Protein AF-A0A1Q3X0K2-F1 (afdb_monomer_lite)

Sequence (92 aa):
MLVYQLWLYSDMPFPSLSWLQPAWLLAYSIAWLFACDMRKWAALLYLGLTMLNLSLYLGFLNMAKQDLYSSPIYLIDVLFSFFILFFYKRFE

pLDDT: mean 77.69, std 7.68, range [60.28, 87.5]

Foldseek 3Di:
DLVVLCVVCVPPDPPDPSCVLSVLVVQLVVLVVVVVVLALVSLVSLVVSLVVLVCVLVVDPDPVVNVSSPDPCNVVSVVVNVVSVVCNVVRD

Structure (mmCIF, N/CA/C/O backbone):
data_AF-A0A1Q3X0K2-F1
#
_entry.id   AF-A0A1Q3X0K2-F1
#
loop_
_atom_site.group_PDB
_atom_site.id
_atom_site.type_symbol
_atom_site.label_atom_id
_atom_site.label_alt_id
_atom_site.label_comp_id
_atom_site.label_asym_id
_atom_site.label_entity_id
_atom_site.label_seq_id
_atom_site.pdbx_PDB_ins_code
_atom_site.Cartn_x
_atom_site.Cartn_y
_atom_site.Cartn_z
_atom_site.occupancy
_atom_site.B_iso_or_equiv
_atom_site.auth_seq_id
_atom_site.auth_comp_id
_atom_site.auth_asym_id
_atom_site.auth_atom_id
_atom_site.pdbx_PDB_model_num
ATOM 1 N N . MET A 1 1 ? -4.169 -12.827 -7.991 1.00 69.00 1 MET A N 1
ATOM 2 C CA . MET A 1 1 ? -3.494 -11.633 -8.553 1.00 69.00 1 MET A CA 1
ATOM 3 C C . MET A 1 1 ? -1.999 -11.637 -8.252 1.00 69.00 1 MET A C 1
ATOM 5 O O . MET A 1 1 ? -1.231 -11.632 -9.199 1.00 69.00 1 MET A O 1
ATOM 9 N N . LEU A 1 2 ? -1.571 -11.753 -6.987 1.00 70.44 2 LEU A N 1
ATOM 10 C CA . LEU A 1 2 ? -0.142 -11.765 -6.629 1.00 70.44 2 LEU A CA 1
ATOM 11 C C . LEU A 1 2 ? 0.661 -12.875 -7.325 1.00 70.44 2 LEU A C 1
ATOM 13 O O . LEU A 1 2 ? 1.668 -12.600 -7.964 1.00 70.44 2 LEU A O 1
ATOM 17 N N . VAL A 1 3 ? 0.155 -14.111 -7.283 1.00 75.44 3 VAL A N 1
ATOM 18 C CA . VAL A 1 3 ? 0.776 -15.272 -7.950 1.00 75.44 3 VAL A CA 1
ATOM 19 C C . VAL A 1 3 ? 0.889 -15.071 -9.465 1.00 75.44 3 VAL A C 1
ATOM 21 O O . VAL A 1 3 ? 1.890 -15.448 -10.059 1.00 75.44 3 VAL A O 1
ATOM 24 N N . 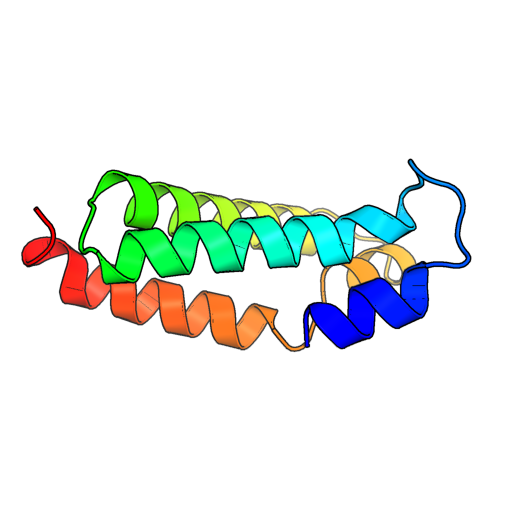TYR A 1 4 ? -0.103 -14.424 -10.083 1.00 75.75 4 TYR A N 1
ATOM 25 C CA . TYR A 1 4 ? -0.081 -14.118 -11.514 1.00 75.75 4 TYR A CA 1
ATOM 26 C C . TYR A 1 4 ? 0.990 -13.075 -11.855 1.00 75.75 4 TYR A C 1
ATOM 28 O O . TYR A 1 4 ? 1.707 -13.250 -12.830 1.00 75.75 4 TYR A O 1
ATOM 36 N N . GLN A 1 5 ? 1.155 -12.031 -11.035 1.00 72.81 5 GLN A N 1
ATOM 37 C CA . GLN A 1 5 ? 2.244 -11.070 -11.234 1.00 72.81 5 GLN A CA 1
ATOM 38 C C . GLN A 1 5 ? 3.618 -11.704 -11.006 1.00 72.81 5 GLN A C 1
ATOM 40 O O . GLN A 1 5 ? 4.517 -11.491 -11.807 1.00 72.81 5 GLN A O 1
ATOM 45 N N . LEU A 1 6 ? 3.781 -12.529 -9.968 1.00 77.44 6 LEU A N 1
ATOM 46 C CA . LEU A 1 6 ? 5.032 -13.263 -9.753 1.00 77.44 6 LEU A CA 1
ATOM 47 C C . LEU A 1 6 ? 5.379 -14.167 -10.940 1.00 77.44 6 LEU A C 1
ATOM 49 O O . LEU A 1 6 ? 6.544 -14.254 -11.304 1.00 77.44 6 LEU A O 1
ATOM 53 N N . TRP A 1 7 ? 4.376 -14.797 -11.555 1.00 80.12 7 TRP A N 1
ATOM 54 C CA . TRP A 1 7 ? 4.558 -15.597 -12.764 1.00 80.12 7 TRP A CA 1
ATOM 55 C C . TRP A 1 7 ? 4.898 -14.738 -13.990 1.00 80.12 7 TRP A C 1
ATOM 57 O O . TRP A 1 7 ? 5.771 -15.096 -14.764 1.00 80.12 7 TRP A O 1
ATOM 67 N N . LEU A 1 8 ? 4.270 -13.571 -14.150 1.00 78.25 8 LEU A N 1
ATOM 68 C CA . LEU A 1 8 ? 4.528 -12.675 -15.283 1.00 78.25 8 LEU A CA 1
ATOM 69 C C . LEU A 1 8 ? 5.924 -12.027 -15.232 1.00 78.25 8 LEU A C 1
ATOM 71 O O . LEU A 1 8 ? 6.505 -11.710 -16.267 1.00 78.25 8 LEU A O 1
ATOM 75 N N . TYR A 1 9 ? 6.454 -11.816 -14.027 1.00 73.69 9 TYR A N 1
ATOM 76 C CA . TYR A 1 9 ? 7.760 -11.198 -13.795 1.00 73.69 9 TYR A CA 1
ATOM 77 C C . TYR A 1 9 ? 8.872 -12.214 -13.476 1.00 73.69 9 TYR A C 1
ATOM 79 O O . TYR A 1 9 ? 10.012 -11.793 -13.282 1.00 73.69 9 TYR A O 1
ATOM 87 N N . SER A 1 10 ? 8.595 -13.528 -13.465 1.00 77.19 10 SER A N 1
ATOM 88 C CA . SER A 1 10 ? 9.578 -14.562 -13.085 1.00 77.19 10 SER A CA 1
ATOM 89 C C . SER A 1 10 ? 10.790 -14.630 -14.010 1.00 77.19 10 SER A C 1
ATOM 91 O O . SER A 1 10 ? 11.874 -14.993 -13.563 1.00 77.19 10 SER A O 1
ATOM 93 N N . ASP A 1 11 ? 10.614 -14.253 -15.276 1.00 77.38 11 ASP A N 1
ATOM 94 C CA . ASP A 1 11 ? 11.678 -14.267 -16.284 1.00 77.38 11 ASP A CA 1
ATOM 95 C C . ASP A 1 11 ? 12.533 -12.984 -16.271 1.00 77.38 11 ASP A C 1
ATOM 97 O O . ASP A 1 11 ? 13.520 -12.883 -17.002 1.00 77.38 11 ASP A O 1
ATOM 101 N N . MET A 1 12 ? 12.182 -11.984 -15.449 1.00 74.62 12 MET A N 1
ATOM 102 C CA . MET A 1 12 ? 12.924 -10.723 -15.365 1.00 74.62 12 MET A CA 1
ATOM 103 C C . MET A 1 12 ? 14.009 -10.768 -14.280 1.00 74.62 12 MET A C 1
ATOM 105 O O . MET A 1 12 ? 13.746 -11.220 -13.163 1.00 74.62 12 MET A O 1
ATOM 109 N N . PRO A 1 13 ? 15.211 -10.216 -14.541 1.00 75.69 13 PRO A N 1
ATOM 110 C CA . PRO A 1 13 ? 16.300 -10.224 -13.573 1.00 75.69 13 PRO A CA 1
ATOM 111 C C . PRO A 1 13 ? 15.912 -9.466 -12.297 1.00 75.69 13 PRO A C 1
ATOM 113 O O . PRO A 1 13 ? 15.396 -8.343 -12.343 1.00 75.69 13 PRO A O 1
ATOM 116 N N . PHE A 1 14 ? 16.173 -10.093 -11.151 1.00 71.50 14 PHE A N 1
ATOM 117 C CA . PHE A 1 14 ? 15.999 -9.504 -9.828 1.00 71.50 14 PHE A CA 1
ATOM 118 C C . PHE A 1 14 ? 17.335 -8.910 -9.338 1.00 71.50 14 PHE A C 1
ATOM 120 O O . PHE A 1 14 ? 18.346 -9.612 -9.410 1.00 71.50 14 PHE A O 1
ATOM 127 N N . PRO A 1 15 ? 17.380 -7.670 -8.807 1.00 68.75 15 PRO A N 1
ATOM 128 C CA . PRO A 1 15 ? 16.287 -6.706 -8.648 1.00 68.75 15 PRO A CA 1
ATOM 129 C C . PRO A 1 15 ? 16.191 -5.725 -9.837 1.00 68.75 15 PRO A C 1
ATOM 131 O O . PRO A 1 15 ? 17.146 -5.020 -10.155 1.00 68.75 15 PRO A O 1
ATOM 134 N N . SER A 1 16 ? 15.016 -5.625 -10.466 1.00 75.62 16 SER A N 1
ATOM 135 C CA . SER A 1 16 ? 14.701 -4.605 -11.484 1.00 75.62 16 SER A CA 1
ATOM 136 C C . SER A 1 16 ? 13.445 -3.814 -11.107 1.00 75.62 16 SER A C 1
ATOM 138 O O . SER A 1 16 ? 12.629 -4.279 -10.312 1.00 75.62 16 SER A O 1
ATOM 140 N N . LEU A 1 17 ? 13.280 -2.606 -11.667 1.00 73.81 17 LEU A N 1
ATOM 141 C CA . LEU A 1 17 ? 12.159 -1.699 -11.356 1.00 73.81 17 LEU A CA 1
ATOM 142 C C . LEU A 1 17 ? 10.780 -2.350 -11.594 1.00 73.81 17 LEU A C 1
ATOM 144 O O . LEU A 1 17 ? 9.803 -2.003 -10.941 1.00 73.81 17 LEU A O 1
ATOM 148 N N . SER A 1 18 ? 10.718 -3.333 -12.490 1.00 72.75 18 SER A N 1
ATOM 149 C CA . SER A 1 18 ? 9.541 -4.143 -12.807 1.00 72.75 18 SER A CA 1
ATOM 150 C C . SER A 1 18 ? 8.979 -4.903 -11.597 1.00 72.75 18 SER A C 1
ATOM 152 O O . SER A 1 18 ? 7.772 -5.093 -11.487 1.00 72.75 18 SER A O 1
ATOM 154 N N . TRP A 1 19 ? 9.841 -5.290 -10.649 1.00 76.31 19 TRP A N 1
ATOM 155 C CA . TRP A 1 19 ? 9.450 -5.996 -9.424 1.00 76.31 19 TRP A CA 1
ATOM 156 C C . TRP A 1 19 ? 8.806 -5.087 -8.373 1.00 76.31 19 TRP A C 1
ATOM 158 O O . TRP A 1 19 ? 8.286 -5.580 -7.370 1.00 76.31 19 TRP A O 1
ATOM 168 N N . LEU A 1 20 ? 8.804 -3.769 -8.593 1.00 77.62 20 LEU A N 1
ATOM 169 C CA . LEU A 1 20 ? 8.195 -2.819 -7.667 1.00 77.62 20 LEU A CA 1
ATOM 170 C C . LEU A 1 20 ? 6.700 -3.105 -7.485 1.00 77.62 20 LEU A C 1
ATOM 172 O O . LEU A 1 20 ? 6.214 -3.073 -6.361 1.00 77.62 20 LEU A O 1
ATOM 176 N N . GLN A 1 21 ? 5.988 -3.439 -8.563 1.00 76.50 21 GLN A N 1
ATOM 177 C CA . GLN A 1 21 ? 4.549 -3.698 -8.523 1.00 76.50 21 GLN A CA 1
ATOM 178 C C . GLN A 1 21 ? 4.179 -4.954 -7.703 1.00 76.50 21 GLN A C 1
ATOM 180 O O . GLN A 1 21 ? 3.380 -4.825 -6.771 1.00 76.50 21 GLN A O 1
ATOM 185 N N . PRO A 1 22 ? 4.782 -6.142 -7.933 1.00 78.69 22 PRO A N 1
ATOM 186 C CA . PRO A 1 22 ? 4.536 -7.306 -7.081 1.00 78.69 22 PRO A CA 1
ATOM 187 C C . PRO A 1 22 ? 5.019 -7.102 -5.638 1.00 78.69 22 PRO A C 1
ATOM 189 O O . PRO A 1 22 ? 4.361 -7.581 -4.714 1.00 78.69 22 PRO A O 1
ATOM 192 N N . ALA A 1 23 ? 6.108 -6.356 -5.411 1.00 82.31 23 ALA A N 1
ATOM 193 C CA . ALA A 1 23 ? 6.556 -6.005 -4.061 1.00 82.31 23 ALA A CA 1
ATOM 194 C C . ALA A 1 23 ? 5.536 -5.118 -3.327 1.00 82.31 23 ALA A C 1
ATOM 196 O O . ALA A 1 23 ? 5.246 -5.346 -2.153 1.00 82.31 23 ALA A O 1
ATOM 197 N N . TRP A 1 24 ? 4.939 -4.151 -4.028 1.00 82.50 24 TRP A N 1
ATOM 198 C CA . TRP A 1 24 ? 3.871 -3.309 -3.492 1.00 82.50 24 TRP A CA 1
ATOM 199 C C . TRP A 1 24 ? 2.634 -4.130 -3.135 1.00 82.50 24 TRP A C 1
ATOM 201 O O . TRP A 1 24 ? 2.047 -3.964 -2.065 1.00 82.50 24 TRP A O 1
ATOM 211 N N . LEU A 1 25 ? 2.279 -5.077 -4.006 1.00 81.81 25 LEU A N 1
ATOM 212 C CA . LEU A 1 25 ? 1.173 -5.991 -3.764 1.00 81.81 25 LEU A CA 1
ATOM 213 C C . LEU A 1 25 ? 1.412 -6.873 -2.535 1.00 81.81 25 LEU A C 1
ATOM 215 O O . LEU A 1 25 ? 0.491 -7.101 -1.749 1.00 81.81 25 LEU A O 1
ATOM 219 N N . LEU A 1 26 ? 2.643 -7.362 -2.362 1.00 85.00 26 LEU A N 1
ATOM 220 C CA . LEU A 1 26 ? 3.061 -8.124 -1.184 1.00 85.00 26 LEU A CA 1
ATOM 221 C C . LEU A 1 26 ? 2.949 -7.281 0.084 1.00 85.00 26 LEU A C 1
ATOM 223 O O . LEU A 1 26 ? 2.369 -7.741 1.062 1.00 85.00 26 LEU A O 1
ATOM 227 N N . ALA A 1 27 ? 3.432 -6.038 0.057 1.00 85.31 27 ALA A N 1
ATOM 228 C CA . ALA A 1 27 ? 3.339 -5.138 1.201 1.00 85.31 27 ALA A CA 1
ATOM 229 C C . ALA A 1 27 ? 1.879 -4.906 1.625 1.00 85.31 27 ALA A C 1
ATOM 231 O O . ALA A 1 27 ? 1.556 -5.062 2.803 1.00 85.31 27 ALA A O 1
ATOM 232 N N . TYR A 1 28 ? 0.981 -4.625 0.673 1.00 84.31 28 TYR A N 1
ATOM 233 C CA . TYR A 1 28 ? -0.445 -4.468 0.969 1.00 84.31 28 TYR A CA 1
ATOM 234 C C . TYR A 1 28 ? -1.094 -5.744 1.485 1.00 84.31 28 TYR A C 1
ATOM 236 O O . TYR A 1 28 ? -1.866 -5.684 2.436 1.00 84.31 28 TYR A O 1
ATOM 244 N N . SER A 1 29 ? -0.790 -6.902 0.899 1.00 84.94 29 SER A N 1
ATOM 245 C CA . SER A 1 29 ? -1.402 -8.161 1.339 1.00 84.94 29 SER A CA 1
ATOM 246 C C . SER A 1 29 ? -0.910 -8.596 2.722 1.00 84.94 29 SER A C 1
ATOM 248 O O . SER A 1 29 ? -1.712 -9.072 3.523 1.00 84.94 29 SER A O 1
ATOM 250 N N . ILE A 1 30 ? 0.358 -8.345 3.058 1.00 87.38 30 ILE A N 1
ATOM 251 C CA . ILE A 1 30 ? 0.882 -8.538 4.415 1.00 87.38 30 ILE A CA 1
ATOM 252 C C . ILE A 1 30 ? 0.199 -7.574 5.393 1.00 87.38 30 ILE A C 1
ATOM 254 O O . ILE A 1 30 ? -0.321 -8.005 6.421 1.00 87.38 30 ILE A O 1
ATOM 258 N N . ALA A 1 31 ? 0.155 -6.278 5.069 1.00 84.75 31 ALA A N 1
ATOM 259 C CA . ALA A 1 31 ? -0.490 -5.274 5.913 1.00 84.75 31 ALA A CA 1
ATOM 260 C C . ALA A 1 31 ? -1.982 -5.577 6.123 1.00 84.75 31 ALA A C 1
ATOM 262 O O . ALA A 1 31 ? -2.490 -5.422 7.230 1.00 84.75 31 ALA A O 1
ATOM 263 N N . TRP A 1 32 ? -2.660 -6.087 5.094 1.00 83.06 32 TRP A N 1
ATOM 264 C CA . TRP A 1 32 ? -4.049 -6.522 5.168 1.00 83.06 32 TRP A CA 1
ATOM 265 C C . TRP A 1 32 ? -4.242 -7.730 6.089 1.00 83.06 32 TRP A C 1
ATOM 267 O O . TRP A 1 32 ? -5.127 -7.703 6.937 1.00 83.06 32 TRP A O 1
ATOM 277 N N . LEU A 1 33 ? -3.395 -8.762 5.992 1.00 85.50 33 LEU A N 1
ATOM 278 C CA . LEU A 1 33 ? -3.461 -9.923 6.891 1.00 85.50 33 LEU A CA 1
ATOM 279 C C . LEU A 1 33 ? -3.344 -9.508 8.362 1.00 85.50 33 LEU A C 1
ATOM 281 O O . LEU A 1 33 ? -4.113 -9.975 9.200 1.00 85.50 33 LEU A O 1
ATOM 285 N N . PHE A 1 34 ? -2.433 -8.585 8.672 1.00 84.38 34 PHE A N 1
ATOM 286 C CA . PHE A 1 34 ? -2.302 -8.054 10.028 1.00 84.38 34 PHE A CA 1
ATOM 287 C C . PHE A 1 34 ? -3.432 -7.088 10.417 1.00 84.38 34 PHE A C 1
ATOM 289 O O . PHE A 1 34 ? -3.770 -6.994 11.596 1.00 84.38 34 PHE A O 1
ATOM 296 N N . ALA A 1 35 ? -4.035 -6.383 9.457 1.00 81.44 35 ALA A N 1
ATOM 297 C CA . ALA A 1 35 ? -5.226 -5.577 9.703 1.00 81.44 35 ALA A CA 1
ATOM 298 C C . ALA A 1 35 ? -6.456 -6.457 9.998 1.00 81.44 35 ALA A C 1
ATOM 300 O O . ALA A 1 35 ? -7.280 -6.086 10.829 1.00 81.44 35 ALA A O 1
ATOM 301 N N . CYS A 1 36 ? -6.563 -7.645 9.392 1.00 82.12 36 CYS A N 1
ATOM 302 C CA . CYS A 1 36 ? -7.584 -8.635 9.747 1.00 82.12 36 CYS A CA 1
ATOM 303 C C . CYS A 1 36 ? -7.417 -9.166 11.179 1.00 82.12 36 CYS A C 1
ATOM 305 O O . CYS A 1 36 ? -8.420 -9.438 11.830 1.00 82.12 36 CYS A O 1
ATOM 307 N N . ASP A 1 37 ? -6.184 -9.231 11.693 1.00 84.81 37 ASP A N 1
ATOM 308 C CA . ASP A 1 37 ? -5.881 -9.519 13.110 1.00 84.81 37 ASP A CA 1
ATOM 309 C C . ASP A 1 37 ? -6.155 -8.309 14.034 1.00 84.81 37 ASP A C 1
ATOM 311 O O . ASP A 1 37 ? -5.694 -8.255 15.168 1.00 84.81 37 ASP A O 1
ATOM 315 N N . MET A 1 38 ? -6.866 -7.291 13.531 1.00 79.56 38 MET A N 1
ATOM 316 C CA . MET A 1 38 ? -7.268 -6.071 14.241 1.00 79.56 38 MET A CA 1
ATOM 317 C C . MET A 1 38 ? -6.123 -5.302 14.920 1.00 79.56 38 MET A C 1
ATOM 319 O O . MET A 1 38 ? -6.353 -4.535 15.855 1.00 79.56 38 MET A O 1
ATOM 323 N N . ARG A 1 39 ? -4.888 -5.423 14.414 1.00 82.19 39 ARG A N 1
ATOM 324 C CA . ARG A 1 39 ? -3.729 -4.698 14.956 1.00 82.19 39 ARG A CA 1
ATOM 325 C C . ARG A 1 39 ? -3.688 -3.259 14.458 1.00 82.19 39 ARG A C 1
ATOM 327 O O . ARG A 1 39 ? -3.514 -3.015 13.260 1.00 82.19 39 ARG A O 1
ATOM 334 N N . LYS A 1 40 ? -3.742 -2.285 15.372 1.00 81.38 40 LYS A N 1
ATOM 335 C CA . LYS A 1 40 ? -3.691 -0.843 15.036 1.00 81.38 40 LYS A CA 1
ATOM 336 C C . LYS A 1 40 ? -2.489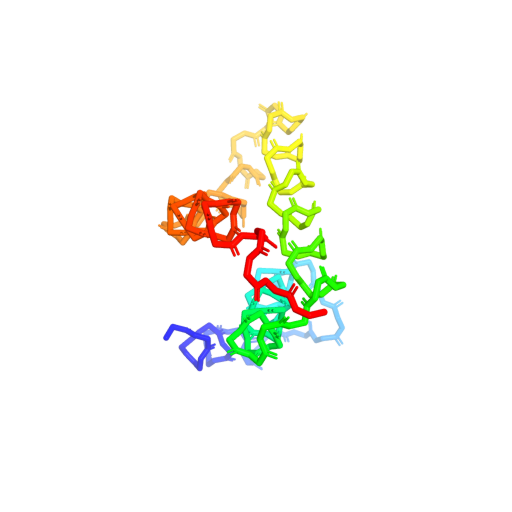 -0.437 14.178 1.00 81.38 40 LYS A C 1
ATOM 338 O O . LYS A 1 40 ? -2.626 0.357 13.249 1.00 81.38 40 LYS A O 1
ATOM 343 N N . TRP A 1 41 ? -1.313 -0.999 14.454 1.00 83.31 41 TRP A N 1
ATOM 344 C CA . TRP A 1 41 ? -0.091 -0.679 13.707 1.00 83.31 41 TRP A CA 1
ATOM 345 C C . TRP A 1 41 ? -0.172 -1.092 12.234 1.00 83.31 41 TRP A C 1
ATOM 347 O O . TRP A 1 41 ? 0.321 -0.371 11.371 1.00 83.31 41 TRP A O 1
ATOM 357 N N . ALA A 1 42 ? -0.836 -2.208 11.929 1.00 83.44 42 ALA A N 1
ATOM 358 C CA . ALA A 1 42 ? -1.012 -2.675 10.558 1.00 83.44 42 ALA A CA 1
ATOM 359 C C . ALA A 1 42 ? -2.012 -1.814 9.780 1.00 83.44 42 ALA A C 1
ATOM 361 O O . ALA A 1 42 ? -1.775 -1.502 8.616 1.00 83.44 42 ALA A O 1
ATOM 362 N N . ALA A 1 43 ? -3.077 -1.361 10.447 1.00 82.19 43 ALA A N 1
ATOM 363 C CA . ALA A 1 43 ? -4.016 -0.389 9.896 1.00 82.19 43 ALA A CA 1
ATOM 364 C C . ALA A 1 43 ? -3.318 0.925 9.501 1.00 82.19 43 ALA A C 1
ATOM 366 O O . ALA A 1 43 ? -3.520 1.426 8.393 1.00 82.19 43 ALA A O 1
ATOM 367 N N . LEU A 1 44 ? -2.452 1.455 10.374 1.00 85.88 44 LEU A N 1
ATOM 368 C CA . LEU A 1 44 ? -1.652 2.649 10.077 1.00 85.88 44 LEU A CA 1
ATOM 369 C C . LEU A 1 44 ? -0.671 2.414 8.923 1.00 85.88 44 LEU A C 1
ATOM 371 O O . LEU A 1 44 ? -0.530 3.277 8.060 1.00 85.88 44 LEU A O 1
ATOM 375 N N . LEU A 1 45 ? -0.024 1.246 8.880 1.00 87.50 45 LEU A N 1
ATOM 376 C CA . LEU A 1 45 ? 0.904 0.880 7.807 1.00 87.50 45 LEU A CA 1
ATOM 377 C C . LEU A 1 45 ? 0.175 0.797 6.456 1.00 87.50 45 LEU A C 1
ATOM 379 O O . LEU A 1 45 ? 0.648 1.360 5.471 1.00 87.50 45 LEU A O 1
ATOM 383 N N . TYR A 1 46 ? -1.007 0.177 6.418 1.00 86.25 46 TYR A N 1
ATOM 384 C CA . TYR A 1 46 ? -1.835 0.077 5.214 1.00 86.25 46 TYR A CA 1
ATOM 385 C C . TYR A 1 46 ? -2.282 1.457 4.702 1.00 86.25 46 TYR A C 1
ATOM 387 O O . TYR A 1 46 ? -2.151 1.762 3.515 1.00 86.25 46 TYR A O 1
ATOM 395 N N . LEU A 1 47 ? -2.742 2.332 5.603 1.00 85.81 47 LEU A N 1
ATOM 396 C CA . LEU A 1 47 ? -3.077 3.721 5.268 1.00 85.81 47 LEU A CA 1
ATOM 397 C C . LEU A 1 47 ? -1.863 4.494 4.748 1.00 85.81 47 LEU A C 1
ATOM 399 O O . LEU A 1 47 ? -1.969 5.201 3.747 1.00 85.81 47 LEU A O 1
ATOM 403 N N . GLY A 1 48 ? -0.707 4.332 5.395 1.00 87.25 48 GLY A N 1
ATOM 404 C CA . GLY A 1 48 ? 0.546 4.954 4.978 1.00 87.25 48 GLY A CA 1
ATOM 405 C C . GLY A 1 48 ? 0.975 4.515 3.579 1.00 87.25 48 GLY A C 1
ATOM 406 O O . GLY A 1 48 ? 1.284 5.363 2.745 1.00 87.25 48 GLY A O 1
ATOM 407 N N . LEU A 1 49 ? 0.923 3.211 3.288 1.00 86.25 49 LEU A N 1
ATOM 408 C CA . LEU A 1 49 ? 1.178 2.663 1.951 1.00 86.25 49 LEU A CA 1
ATOM 409 C C . LEU A 1 49 ? 0.229 3.258 0.905 1.00 86.25 49 LEU A C 1
ATOM 411 O O . LEU A 1 49 ? 0.680 3.652 -0.171 1.00 86.25 49 LEU A O 1
ATOM 415 N N . THR A 1 50 ? -1.054 3.391 1.247 1.00 86.19 50 THR A N 1
ATOM 416 C CA . THR A 1 50 ? -2.081 3.962 0.361 1.00 86.19 50 THR A CA 1
ATOM 417 C C . THR A 1 50 ? -1.817 5.433 0.066 1.00 86.19 50 THR A C 1
ATOM 419 O O . THR A 1 50 ? -1.829 5.841 -1.097 1.00 86.19 50 THR A O 1
ATOM 422 N N . MET A 1 51 ? -1.493 6.227 1.089 1.00 86.12 51 MET A N 1
ATOM 423 C CA . MET A 1 51 ? -1.108 7.630 0.911 1.00 86.12 51 MET A CA 1
ATOM 424 C C . MET A 1 51 ? 0.176 7.784 0.096 1.00 86.12 51 MET A C 1
ATOM 426 O O . MET A 1 51 ? 0.270 8.683 -0.740 1.00 86.12 51 MET A O 1
ATOM 430 N N . LEU A 1 52 ? 1.162 6.914 0.317 1.00 85.69 52 LEU A N 1
ATOM 431 C CA . LEU A 1 52 ? 2.432 6.954 -0.398 1.00 85.69 52 LEU A CA 1
ATOM 432 C C . LEU A 1 52 ? 2.229 6.592 -1.873 1.00 85.69 52 LEU A C 1
ATOM 434 O O . LEU A 1 52 ? 2.712 7.312 -2.742 1.00 85.69 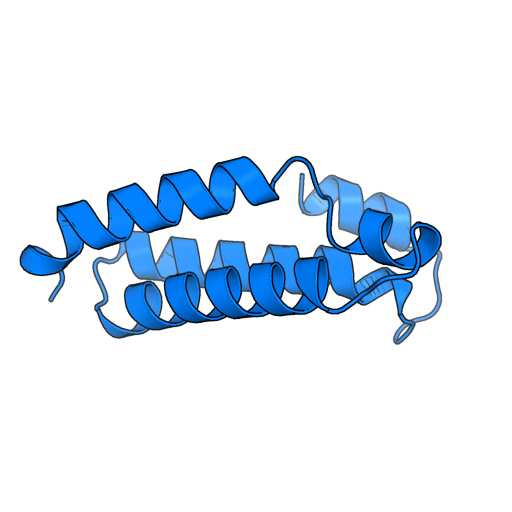52 LEU A O 1
ATOM 438 N N . ASN A 1 53 ? 1.444 5.552 -2.166 1.00 82.62 53 ASN A N 1
ATOM 439 C CA . ASN A 1 53 ? 1.091 5.180 -3.536 1.00 82.62 53 ASN A CA 1
ATOM 440 C C . ASN A 1 53 ? 0.352 6.321 -4.255 1.00 82.62 53 ASN A C 1
ATOM 442 O O . ASN A 1 53 ? 0.677 6.664 -5.387 1.00 82.62 53 ASN A O 1
ATOM 446 N N . LEU A 1 54 ? -0.589 6.970 -3.563 1.00 80.38 54 LEU A N 1
ATOM 447 C CA . LEU A 1 54 ? -1.342 8.115 -4.079 1.00 80.38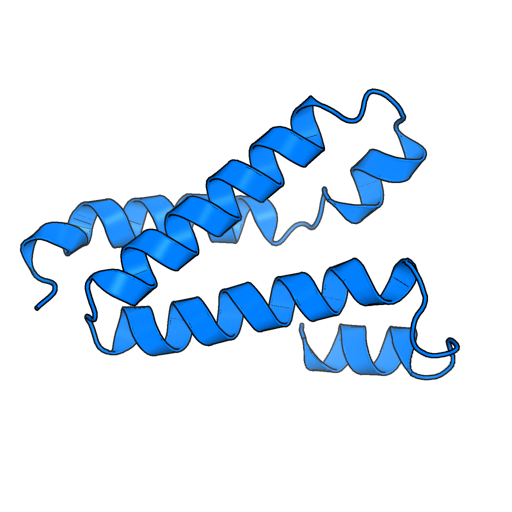 54 LEU A CA 1
ATOM 448 C C . LEU A 1 54 ? -0.435 9.326 -4.347 1.00 80.38 54 LEU A C 1
ATO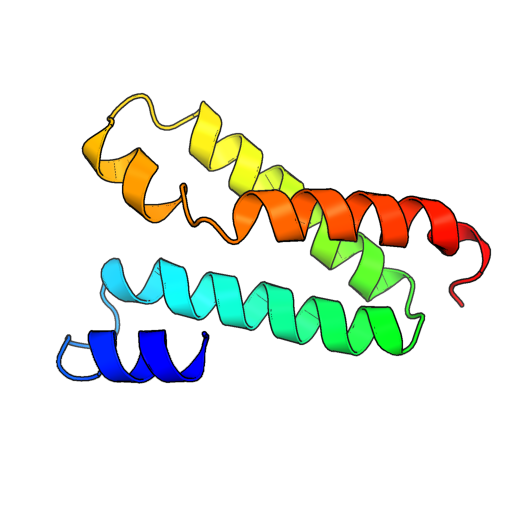M 450 O O . LEU A 1 54 ? -0.549 9.969 -5.388 1.00 80.38 54 LEU A O 1
ATOM 454 N N . SER A 1 55 ? 0.504 9.602 -3.444 1.00 83.69 55 SER A N 1
ATOM 455 C CA . SER A 1 55 ? 1.476 10.688 -3.601 1.00 83.69 55 SER A CA 1
ATOM 456 C C . SER A 1 55 ? 2.432 10.435 -4.767 1.00 83.69 55 SER A C 1
ATOM 458 O O . SER A 1 55 ? 2.716 11.354 -5.532 1.00 83.69 55 SER A O 1
ATOM 460 N N . LEU A 1 56 ? 2.901 9.194 -4.945 1.00 80.75 56 LEU A N 1
ATOM 461 C CA . LEU A 1 56 ? 3.726 8.817 -6.095 1.00 80.75 56 LEU A CA 1
ATOM 462 C C . LEU A 1 56 ? 2.938 8.930 -7.401 1.00 80.75 56 LEU A C 1
ATOM 464 O O . LEU A 1 56 ? 3.438 9.516 -8.358 1.00 80.75 56 LEU A O 1
ATOM 468 N N . TYR A 1 57 ? 1.700 8.438 -7.427 1.00 76.44 57 TYR A N 1
ATOM 469 C CA . TYR A 1 57 ? 0.831 8.533 -8.596 1.00 76.44 57 TYR A CA 1
ATOM 470 C C . TYR A 1 57 ? 0.603 9.990 -9.032 1.00 76.44 57 TYR A C 1
ATOM 472 O O . TYR A 1 57 ? 0.772 10.312 -10.206 1.00 76.44 57 TYR A O 1
ATOM 480 N N . LEU A 1 58 ? 0.295 10.887 -8.086 1.00 79.06 58 LEU A N 1
ATOM 481 C CA . LEU A 1 58 ? 0.106 12.315 -8.371 1.00 79.06 58 LEU A CA 1
ATOM 482 C C . LEU A 1 58 ? 1.420 13.040 -8.707 1.00 79.06 58 LEU A C 1
ATOM 484 O O . LEU A 1 58 ? 1.413 13.987 -9.490 1.00 79.06 58 LEU A O 1
ATOM 488 N N . GLY A 1 59 ? 2.541 12.616 -8.118 1.00 77.62 59 GLY A N 1
ATOM 489 C CA . GLY A 1 59 ? 3.857 13.224 -8.329 1.00 77.62 59 GLY A CA 1
ATOM 490 C C . GLY A 1 59 ? 4.515 12.852 -9.662 1.00 77.62 59 GLY A C 1
ATOM 491 O O . GLY A 1 59 ? 5.309 13.628 -10.198 1.00 77.62 59 GLY A O 1
ATOM 492 N N . PHE A 1 60 ? 4.194 11.689 -10.236 1.00 76.00 60 PHE A N 1
ATOM 493 C CA . PHE A 1 60 ? 4.701 11.300 -11.550 1.00 76.00 60 PHE A CA 1
ATOM 494 C C . PHE A 1 60 ? 3.858 11.922 -12.668 1.00 76.00 60 PHE A C 1
ATOM 496 O O . PHE A 1 60 ? 2.810 11.409 -13.032 1.00 76.00 60 PHE A O 1
ATOM 503 N N . LEU A 1 61 ? 4.369 12.996 -13.277 1.00 61.34 61 LEU A N 1
ATOM 504 C CA . LEU A 1 61 ? 3.778 13.644 -14.463 1.00 61.34 61 LEU A CA 1
ATOM 505 C C . LEU A 1 61 ? 3.948 12.836 -15.768 1.00 61.34 61 LEU A C 1
ATOM 507 O O . LEU A 1 61 ? 3.3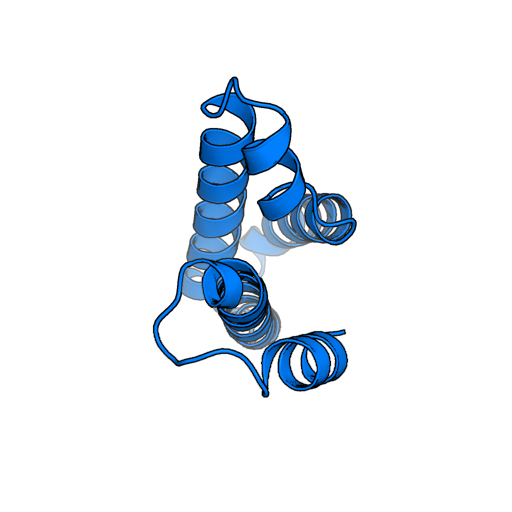04 13.131 -16.770 1.00 61.34 61 LEU A O 1
ATOM 511 N N . ASN A 1 62 ? 4.824 11.824 -15.779 1.00 62.78 62 ASN A N 1
ATOM 512 C CA . ASN A 1 62 ? 5.085 10.995 -16.957 1.00 62.78 62 ASN A CA 1
ATOM 513 C C . ASN A 1 62 ? 4.115 9.806 -17.021 1.00 62.78 62 ASN A C 1
ATOM 515 O O . ASN A 1 62 ? 4.227 8.883 -16.213 1.00 62.78 62 ASN A O 1
ATOM 519 N N . MET A 1 63 ? 3.246 9.784 -18.037 1.00 61.31 63 MET A N 1
ATOM 520 C CA . MET A 1 63 ? 2.226 8.741 -18.247 1.00 61.31 63 MET A CA 1
ATOM 521 C C . MET A 1 63 ? 2.797 7.312 -18.252 1.00 61.31 63 MET A C 1
ATOM 523 O O . MET A 1 63 ? 2.239 6.425 -17.621 1.00 61.31 63 MET A O 1
ATOM 527 N N . ALA A 1 64 ? 3.978 7.096 -18.844 1.00 60.28 64 ALA A N 1
ATOM 528 C CA . ALA A 1 64 ? 4.616 5.772 -18.873 1.00 60.28 64 ALA A CA 1
ATOM 529 C C . ALA A 1 64 ? 5.012 5.235 -17.481 1.00 60.28 64 ALA A C 1
ATOM 531 O O . ALA A 1 64 ? 5.145 4.030 -17.293 1.00 60.28 64 ALA A O 1
ATOM 532 N N . LYS A 1 65 ? 5.224 6.121 -16.498 1.00 62.28 65 LYS A N 1
ATOM 533 C CA . LYS A 1 65 ? 5.474 5.727 -15.104 1.00 62.28 65 LYS A CA 1
ATOM 534 C C . LYS A 1 65 ? 4.185 5.649 -14.297 1.00 62.28 65 LYS A C 1
ATOM 536 O O . LYS A 1 65 ? 4.161 4.917 -13.317 1.00 62.28 65 LYS A O 1
ATOM 541 N N . GLN A 1 66 ? 3.130 6.355 -14.703 1.00 61.59 66 GLN A N 1
ATOM 542 C CA . GLN A 1 66 ? 1.826 6.275 -14.046 1.00 61.59 66 GLN A CA 1
ATOM 543 C C . GLN A 1 66 ? 1.209 4.884 -14.180 1.00 61.59 66 GLN A C 1
ATOM 545 O O . GLN A 1 66 ? 0.662 4.405 -13.196 1.00 61.59 66 GLN A O 1
ATOM 550 N N . ASP A 1 67 ? 1.376 4.188 -15.309 1.00 64.81 67 ASP A N 1
ATOM 551 C CA . ASP A 1 67 ? 0.845 2.824 -15.491 1.00 64.81 67 ASP A CA 1
ATOM 552 C C . ASP A 1 67 ? 1.415 1.799 -14.495 1.00 64.81 67 ASP A C 1
ATOM 554 O O . ASP A 1 67 ? 0.723 0.864 -14.093 1.00 64.81 67 ASP A O 1
ATOM 558 N N . LEU A 1 68 ? 2.650 1.995 -14.015 1.00 64.12 68 LEU A N 1
ATOM 559 C CA . LEU A 1 68 ? 3.233 1.148 -12.964 1.00 64.12 68 LEU A CA 1
ATOM 560 C C . LEU A 1 68 ? 2.497 1.290 -11.620 1.00 64.12 68 LEU A C 1
ATOM 562 O O . LEU A 1 68 ? 2.424 0.321 -10.859 1.00 64.12 68 LEU A O 1
ATOM 566 N N . TYR A 1 69 ? 1.932 2.469 -11.346 1.00 62.06 69 TYR A N 1
ATOM 567 C CA . TYR A 1 69 ? 1.215 2.791 -10.104 1.00 62.06 69 TYR A CA 1
ATOM 568 C C . TYR A 1 69 ? -0.317 2.762 -10.268 1.00 62.06 69 TYR A C 1
ATOM 570 O O . TYR A 1 69 ? -1.038 2.585 -9.286 1.00 62.06 69 TYR A O 1
ATOM 578 N N . SER A 1 70 ? -0.818 2.852 -11.503 1.00 62.62 70 SER A N 1
ATOM 579 C CA . SER A 1 70 ? -2.225 2.727 -11.898 1.00 62.62 70 SER A CA 1
ATOM 580 C C . SER A 1 70 ? -2.614 1.255 -12.041 1.00 62.62 70 SER A C 1
ATOM 582 O O . SER A 1 70 ? -3.014 0.770 -13.097 1.00 62.62 70 SER A O 1
ATOM 584 N N . SER A 1 71 ? -2.450 0.491 -10.963 1.00 63.38 71 SER A N 1
ATOM 585 C CA . SER A 1 71 ? -3.008 -0.858 -10.919 1.00 63.38 71 SER A CA 1
ATOM 586 C C . SER A 1 71 ? -4.513 -0.761 -10.638 1.00 63.38 71 SER A C 1
ATOM 588 O O . SER A 1 71 ? -4.902 0.025 -9.771 1.00 63.38 71 SER A O 1
ATOM 590 N N . PRO A 1 72 ? -5.381 -1.587 -11.258 1.00 62.53 72 PRO A N 1
ATOM 591 C CA . PRO A 1 72 ? -6.810 -1.670 -10.907 1.00 62.53 72 PRO A CA 1
ATOM 592 C C . PRO A 1 72 ? -7.062 -1.976 -9.417 1.00 62.53 72 PRO A C 1
ATOM 594 O O . PRO A 1 72 ? -8.171 -1.826 -8.913 1.00 62.53 72 PRO A O 1
ATOM 597 N N . ILE A 1 73 ? -6.015 -2.379 -8.699 1.00 67.75 73 ILE A N 1
ATOM 598 C CA . ILE A 1 73 ? -6.001 -2.687 -7.271 1.00 67.75 73 ILE A CA 1
ATOM 599 C C . ILE A 1 73 ? -5.965 -1.412 -6.414 1.00 67.75 73 ILE A C 1
ATOM 601 O O . ILE A 1 73 ? -6.428 -1.430 -5.282 1.00 67.75 73 ILE A O 1
ATOM 605 N N . TYR A 1 74 ? -5.557 -0.271 -6.975 1.00 71.75 74 TYR A N 1
ATOM 606 C CA . TYR A 1 74 ? -5.555 1.016 -6.278 1.00 71.75 74 TYR A CA 1
ATOM 607 C C . TYR A 1 74 ? -6.930 1.380 -5.694 1.00 71.75 74 TYR A C 1
ATOM 609 O O . TYR A 1 74 ? -7.041 1.795 -4.544 1.00 71.75 74 TYR A O 1
ATOM 617 N N . LEU A 1 75 ? -7.999 1.180 -6.468 1.00 74.12 75 LEU A N 1
ATOM 618 C CA . LEU A 1 75 ? -9.367 1.480 -6.034 1.00 74.12 75 LEU A CA 1
ATOM 619 C C . LEU A 1 75 ? -9.800 0.559 -4.882 1.00 74.12 75 LEU A C 1
ATOM 621 O O . LEU A 1 75 ? -10.496 0.981 -3.958 1.00 74.12 75 LEU A O 1
ATOM 625 N N . ILE A 1 76 ? -9.328 -0.688 -4.920 1.00 79.12 76 ILE A N 1
ATOM 626 C CA . ILE A 1 76 ? -9.537 -1.686 -3.872 1.00 79.12 76 ILE A CA 1
ATOM 627 C C . ILE A 1 76 ? -8.795 -1.265 -2.595 1.00 79.12 76 ILE A C 1
ATOM 629 O O . ILE A 1 76 ? -9.392 -1.293 -1.522 1.00 79.12 76 ILE A O 1
ATOM 633 N N . ASP A 1 77 ? -7.551 -0.790 -2.703 1.00 79.12 77 ASP A N 1
ATOM 634 C CA . ASP A 1 77 ? -6.762 -0.325 -1.555 1.00 79.12 77 ASP A CA 1
ATOM 635 C C . ASP A 1 77 ? -7.365 0.924 -0.891 1.00 79.12 77 ASP A C 1
ATOM 637 O O . ASP A 1 77 ? -7.395 1.050 0.337 1.00 79.12 77 ASP A O 1
ATOM 641 N N . VAL A 1 78 ? -7.927 1.838 -1.688 1.00 79.88 78 VAL A N 1
ATOM 642 C CA . VAL A 1 78 ? -8.647 3.015 -1.176 1.00 79.88 78 VAL A CA 1
ATOM 643 C C . VAL A 1 78 ? -9.933 2.605 -0.450 1.00 79.88 78 VAL A C 1
ATOM 645 O O . VAL A 1 78 ? -10.201 3.093 0.651 1.00 79.88 78 VAL A O 1
ATOM 648 N N . LEU A 1 79 ? -10.712 1.678 -1.016 1.00 84.94 79 LEU A N 1
ATOM 649 C CA . LEU A 1 79 ? -11.910 1.140 -0.360 1.00 84.94 79 LEU A CA 1
ATOM 650 C C . LEU A 1 79 ? -11.563 0.420 0.948 1.00 84.94 79 LEU A C 1
ATOM 652 O O . LEU A 1 79 ? -12.224 0.628 1.965 1.00 84.94 79 LEU A O 1
ATOM 656 N N . PHE A 1 80 ? -10.500 -0.383 0.960 1.00 82.75 80 PHE A N 1
ATOM 657 C CA . PHE A 1 80 ? -10.042 -1.053 2.172 1.00 82.75 80 PHE A CA 1
ATOM 658 C C . PHE A 1 80 ? -9.536 -0.082 3.229 1.00 82.75 80 PHE A C 1
ATOM 660 O O . PHE A 1 80 ? -9.854 -0.255 4.404 1.00 82.75 80 PHE A O 1
ATOM 667 N N . SER A 1 81 ? -8.848 0.985 2.830 1.00 83.38 81 SER A N 1
ATOM 668 C CA . SER A 1 81 ? -8.472 2.065 3.744 1.00 83.38 81 SER A CA 1
ATOM 669 C C . SER A 1 81 ? -9.696 2.706 4.403 1.00 83.38 81 SER A C 1
ATOM 671 O O . SER A 1 81 ? -9.673 2.989 5.601 1.00 83.38 81 SER A O 1
ATOM 673 N N . PHE A 1 82 ? -10.797 2.872 3.663 1.00 84.88 82 PHE A N 1
ATOM 674 C CA . PHE A 1 82 ? -12.058 3.363 4.221 1.00 84.88 82 PHE A CA 1
ATOM 675 C C . PHE A 1 82 ? -12.644 2.399 5.265 1.00 84.88 82 PHE A C 1
ATOM 677 O O . PHE A 1 82 ? -13.030 2.830 6.353 1.00 84.88 82 PHE A O 1
ATOM 684 N N . PHE A 1 83 ? -12.655 1.090 4.985 1.00 85.00 83 PHE A N 1
ATOM 685 C CA . PHE A 1 83 ? -13.091 0.080 5.957 1.00 85.00 83 PHE A CA 1
ATOM 686 C C . PHE A 1 83 ? -12.197 0.044 7.198 1.00 85.00 83 PHE A C 1
ATOM 688 O O . PHE A 1 83 ? -12.710 -0.002 8.316 1.00 85.00 83 PHE A O 1
ATOM 695 N N . ILE A 1 84 ? -10.877 0.113 7.023 1.00 84.56 84 ILE A N 1
ATOM 696 C CA . ILE A 1 84 ? -9.917 0.164 8.127 1.00 84.56 84 ILE A CA 1
ATOM 697 C C . ILE A 1 84 ? -10.191 1.381 9.010 1.00 84.56 84 ILE A C 1
ATOM 699 O O . ILE A 1 84 ? -10.270 1.227 10.223 1.00 84.56 84 ILE A O 1
ATOM 703 N N . LEU A 1 85 ? -10.400 2.567 8.431 1.00 84.06 85 LEU A N 1
ATOM 704 C CA . LEU A 1 85 ? -10.736 3.778 9.187 1.00 84.06 85 LEU A CA 1
ATOM 705 C C . LEU A 1 85 ? -12.067 3.646 9.932 1.00 84.06 85 LEU A C 1
ATOM 707 O O . LEU A 1 85 ? -12.161 4.032 11.097 1.00 84.06 85 LEU A O 1
ATOM 711 N N . PHE A 1 86 ? -13.082 3.068 9.287 1.00 85.19 86 PHE A N 1
ATOM 712 C CA . PHE A 1 86 ? -14.386 2.847 9.906 1.00 85.19 86 PHE A CA 1
ATOM 713 C C . PHE A 1 86 ? -14.292 1.903 11.110 1.00 85.19 86 PHE A C 1
ATOM 715 O O . PHE A 1 86 ? -14.864 2.168 12.170 1.00 85.19 86 PHE A O 1
ATOM 722 N N . PHE A 1 87 ? -13.535 0.814 10.974 1.00 81.75 87 PHE A N 1
ATOM 723 C CA . PHE A 1 87 ? -13.343 -0.149 12.049 1.00 81.75 87 PHE A CA 1
ATOM 724 C C . PHE A 1 87 ? -12.223 0.227 13.017 1.00 81.75 87 PHE A C 1
ATOM 726 O O . PHE A 1 87 ? -12.156 -0.388 14.072 1.00 81.75 87 PHE A O 1
ATOM 733 N N . TYR A 1 88 ? -11.413 1.256 12.750 1.00 80.81 88 TYR A N 1
ATOM 734 C CA . TYR A 1 88 ? -10.214 1.606 13.523 1.00 80.81 88 TYR A CA 1
ATOM 735 C C . TYR A 1 88 ? -10.461 1.715 15.034 1.00 80.81 88 TYR A C 1
ATOM 737 O O . TYR A 1 88 ? -9.631 1.316 15.845 1.00 80.81 88 TYR A O 1
ATOM 745 N N . LYS A 1 89 ? -11.645 2.191 15.437 1.00 76.94 89 LYS A N 1
ATOM 746 C CA . LYS A 1 89 ? -12.039 2.299 16.852 1.00 76.94 89 LYS A CA 1
ATOM 747 C C . LYS A 1 89 ? -12.180 0.940 17.564 1.00 76.94 89 LYS A C 1
ATOM 749 O O . LYS A 1 89 ? -12.101 0.897 18.786 1.00 76.94 89 LYS A O 1
ATOM 754 N N . ARG A 1 90 ? -12.417 -0.144 16.820 1.00 76.38 90 ARG A N 1
ATOM 755 C CA . ARG A 1 90 ? -12.497 -1.531 17.314 1.00 76.38 90 ARG A CA 1
ATOM 756 C C . ARG A 1 90 ? -11.157 -2.265 17.313 1.00 76.38 90 ARG A C 1
ATOM 758 O O . ARG A 1 90 ? -11.103 -3.352 17.867 1.00 76.38 90 ARG A O 1
ATOM 765 N N . PHE A 1 91 ? -10.123 -1.707 16.689 1.00 77.50 91 PHE A N 1
ATOM 766 C CA . PHE A 1 91 ? -8.808 -2.339 16.657 1.00 77.50 91 PHE A CA 1
ATOM 767 C C . PHE A 1 91 ? -8.170 -2.256 18.050 1.00 77.50 91 PHE A C 1
ATOM 769 O O . PHE A 1 91 ? -8.372 -1.269 18.771 1.00 77.50 91 PHE A O 1
ATOM 776 N N . GLU A 1 92 ? -7.406 -3.279 18.428 1.00 63.78 92 GLU A N 1
ATOM 777 C CA . GLU A 1 92 ? -6.682 -3.357 19.706 1.00 63.78 92 GLU A CA 1
ATOM 778 C C . GLU A 1 92 ? -5.263 -2.787 19.589 1.00 63.78 92 GLU A C 1
ATOM 780 O O . GLU A 1 92 ? -4.582 -2.955 18.548 1.00 63.78 92 GLU A O 1
#

Radius of gyration: 14.26 Å; chains: 1; bounding box: 31×29×39 Å

Secondary structure (DSSP, 8-state):
-HHHHHHHTTTSPSS-GGGHHHHHHHHHHHHHHHHHTT-HHHHHHHHHHHHHHHHHHHH---HHHHHHH--THHHHHHHHHHHHHHHGGG--